Protein AF-A0A916GGG9-F1 (afdb_monomer)

Mean predicted aligned error: 8.47 Å

Structure (mmCIF, N/CA/C/O backbone):
data_AF-A0A916GGG9-F1
#
_entry.id   AF-A0A916GGG9-F1
#
loop_
_atom_site.group_PDB
_atom_site.id
_atom_site.type_symbol
_atom_site.label_atom_id
_atom_site.label_alt_id
_atom_site.label_comp_id
_atom_site.label_asym_id
_atom_site.label_entity_id
_atom_site.label_seq_id
_atom_site.pdbx_PDB_ins_code
_atom_site.Cartn_x
_atom_site.Cartn_y
_atom_site.Cartn_z
_atom_site.occupancy
_atom_site.B_iso_or_equiv
_atom_site.auth_seq_id
_atom_site.auth_comp_id
_atom_site.auth_asym_id
_atom_site.auth_atom_id
_atom_site.pdbx_PDB_model_num
ATOM 1 N N . MET A 1 1 ? 20.762 -22.147 20.562 1.00 43.00 1 MET A N 1
ATOM 2 C CA . MET A 1 1 ? 20.725 -20.679 20.470 1.00 43.00 1 MET A CA 1
ATOM 3 C C . MET A 1 1 ? 19.554 -20.347 19.562 1.00 43.00 1 MET A C 1
ATOM 5 O O . MET A 1 1 ? 19.702 -20.315 18.351 1.00 43.00 1 MET A O 1
ATOM 9 N N . ASP A 1 2 ? 18.391 -20.352 20.214 1.00 45.28 2 ASP A N 1
ATOM 10 C CA . ASP A 1 2 ? 17.082 -19.806 19.832 1.00 45.28 2 ASP A CA 1
ATOM 11 C C . ASP A 1 2 ? 16.421 -20.267 18.521 1.00 45.28 2 ASP A C 1
ATOM 13 O O . ASP A 1 2 ? 16.421 -19.603 17.492 1.00 45.28 2 ASP A O 1
ATOM 17 N N . ASP A 1 3 ? 15.835 -21.464 18.621 1.00 48.28 3 ASP A N 1
ATOM 18 C CA . ASP A 1 3 ? 14.396 -21.712 18.437 1.00 48.28 3 ASP A CA 1
ATOM 19 C C . ASP A 1 3 ? 13.660 -20.846 17.394 1.00 48.28 3 ASP A C 1
ATOM 21 O O . ASP A 1 3 ? 12.963 -19.885 17.716 1.00 48.28 3 ASP A O 1
ATOM 25 N N . PHE A 1 4 ? 13.731 -21.264 16.127 1.00 53.00 4 PHE A N 1
ATOM 26 C CA . PHE A 1 4 ? 12.834 -20.841 15.043 1.00 53.00 4 PHE A CA 1
ATOM 27 C C . PHE A 1 4 ? 11.421 -21.431 15.250 1.00 53.00 4 PHE A C 1
ATOM 29 O O . PHE A 1 4 ? 10.880 -22.156 14.409 1.00 53.00 4 PHE A O 1
ATOM 36 N N . ARG A 1 5 ? 10.806 -21.148 16.403 1.00 60.34 5 ARG A N 1
ATOM 37 C CA . ARG A 1 5 ? 9.388 -21.409 16.645 1.00 60.34 5 ARG A CA 1
ATOM 38 C C . ARG A 1 5 ? 8.589 -20.547 15.673 1.00 60.34 5 ARG A C 1
ATOM 40 O O . ARG A 1 5 ? 8.410 -19.351 15.872 1.00 60.34 5 ARG A O 1
ATOM 47 N N . LEU A 1 6 ? 8.083 -21.167 14.609 1.00 56.62 6 LEU A N 1
ATOM 48 C CA . LEU A 1 6 ? 6.970 -20.619 13.841 1.00 56.62 6 LEU A CA 1
ATOM 49 C C . LEU A 1 6 ? 5.854 -20.304 14.846 1.00 56.62 6 LEU A C 1
ATOM 51 O O . LEU A 1 6 ? 5.305 -21.224 15.449 1.00 56.62 6 LEU A O 1
ATOM 55 N N . HIS A 1 7 ? 5.557 -19.017 15.050 1.00 56.91 7 HIS A N 1
ATOM 56 C CA . HIS A 1 7 ? 4.547 -18.491 15.978 1.00 56.91 7 HIS A CA 1
ATOM 57 C C . HIS A 1 7 ? 3.112 -18.854 15.554 1.00 56.91 7 HIS A C 1
ATOM 59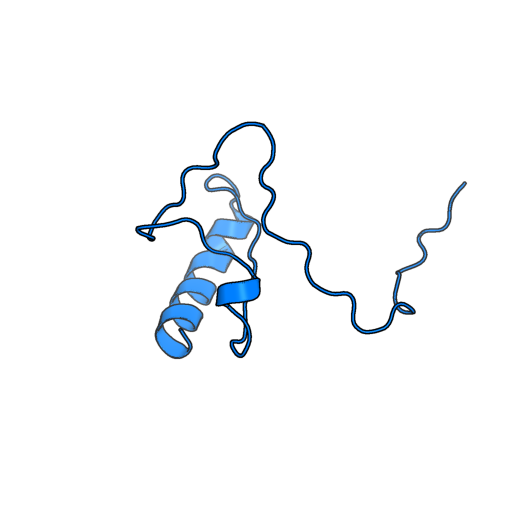 O O . HIS A 1 7 ? 2.247 -17.998 15.396 1.00 56.91 7 HIS A O 1
ATOM 65 N N . ARG A 1 8 ? 2.836 -20.139 15.349 1.00 61.31 8 ARG A N 1
ATOM 66 C CA . ARG A 1 8 ? 1.545 -20.661 14.896 1.00 61.31 8 ARG A CA 1
ATOM 67 C C . ARG A 1 8 ? 0.574 -20.952 16.047 1.00 61.31 8 ARG A C 1
ATOM 69 O O . ARG A 1 8 ? -0.382 -21.694 15.852 1.00 61.31 8 ARG A O 1
ATOM 76 N N . GLU A 1 9 ? 0.823 -20.374 17.222 1.00 61.81 9 GLU A N 1
ATOM 77 C CA . GLU A 1 9 ? 0.028 -20.568 18.448 1.00 61.81 9 GLU A CA 1
ATOM 78 C C . GLU A 1 9 ? -0.601 -19.279 18.999 1.00 61.81 9 GLU A C 1
ATOM 80 O O . GLU A 1 9 ? -1.337 -19.324 19.980 1.00 61.81 9 GLU A O 1
ATOM 85 N N . GLN A 1 10 ? -0.358 -18.119 18.389 1.00 61.56 10 GLN A N 1
ATOM 86 C CA . GLN A 1 10 ? -1.045 -16.895 18.800 1.00 61.56 10 GLN A CA 1
ATOM 87 C C . GLN A 1 10 ? -2.384 -16.831 18.058 1.00 61.56 10 GLN A C 1
ATOM 89 O O . GLN A 1 10 ? -2.425 -17.102 16.861 1.00 61.56 10 GLN A O 1
ATOM 94 N N . GLY A 1 11 ? -3.480 -16.544 18.769 1.00 69.25 11 GLY A N 1
ATOM 95 C CA . GLY A 1 11 ? -4.823 -16.401 18.195 1.00 69.25 11 GLY A CA 1
ATOM 96 C C . GLY A 1 11 ? -4.921 -15.262 17.167 1.00 69.25 11 GLY A C 1
ATOM 97 O O . GLY A 1 11 ? -3.981 -14.950 16.446 1.00 69.25 11 GLY A O 1
ATOM 98 N N . THR A 1 12 ? -6.064 -14.585 17.068 1.00 80.12 12 THR A N 1
ATOM 99 C CA . THR A 1 12 ? -6.166 -13.412 16.183 1.00 80.12 12 THR A CA 1
ATOM 100 C C . THR A 1 12 ? -5.263 -12.281 16.684 1.00 80.12 12 THR A C 1
ATOM 102 O O . THR A 1 12 ? -5.631 -11.564 17.616 1.00 80.12 12 THR A O 1
ATOM 105 N N . VAL A 1 13 ? -4.091 -12.111 16.068 1.00 86.31 13 VAL A N 1
ATOM 106 C CA . VAL A 1 13 ? -3.197 -10.974 16.316 1.00 86.31 13 VAL A CA 1
ATOM 107 C C . VAL A 1 13 ? -3.712 -9.777 15.509 1.00 86.31 13 VAL A C 1
ATOM 109 O O . VAL A 1 13 ? -3.824 -9.879 14.284 1.00 86.31 13 VAL A O 1
ATOM 112 N N . PRO A 1 14 ? -4.075 -8.651 16.151 1.00 88.19 14 PRO A N 1
ATOM 113 C CA . PRO A 1 14 ? -4.496 -7.466 15.419 1.00 88.19 14 PRO A CA 1
ATOM 114 C C . PRO A 1 14 ? -3.322 -6.909 14.610 1.00 88.19 14 PRO A C 1
ATOM 116 O O . PRO A 1 14 ? -2.194 -6.857 15.097 1.00 88.19 14 PRO A O 1
ATOM 119 N N . ALA A 1 15 ? -3.598 -6.460 13.386 1.00 89.75 15 ALA A N 1
ATOM 120 C CA . ALA A 1 15 ? -2.596 -5.769 12.587 1.00 89.75 15 ALA A CA 1
ATOM 121 C C . ALA A 1 15 ? -2.128 -4.492 13.320 1.00 89.75 15 ALA A C 1
ATOM 123 O O . ALA A 1 15 ? -2.975 -3.753 13.840 1.00 89.75 15 ALA A O 1
ATOM 124 N N . PRO A 1 16 ? -0.809 -4.237 13.391 1.00 89.44 16 PRO A N 1
ATOM 125 C CA . PRO A 1 16 ? -0.283 -3.011 13.976 1.00 89.44 16 PRO A CA 1
ATOM 126 C C . PRO A 1 16 ? -0.695 -1.809 13.124 1.00 89.44 16 PRO A C 1
ATOM 128 O O . PRO A 1 16 ? -0.742 -1.911 11.901 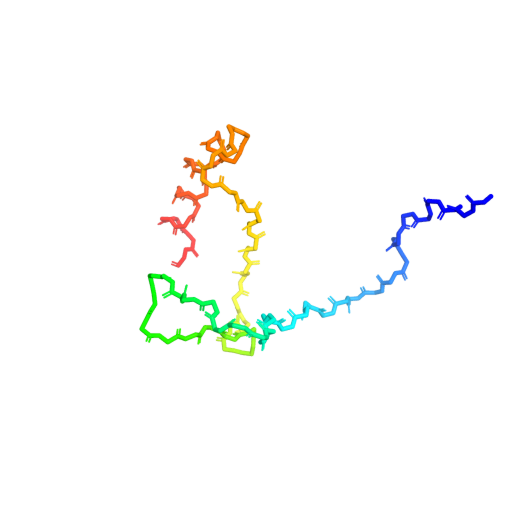1.00 89.44 16 PRO A O 1
ATOM 131 N N . GLU A 1 17 ? -0.988 -0.675 13.763 1.00 89.88 17 GLU A N 1
ATOM 132 C CA . GLU A 1 17 ? -1.309 0.561 13.039 1.00 89.88 17 GLU A CA 1
ATOM 133 C C . GLU A 1 17 ? -0.140 0.991 12.140 1.00 89.88 17 GLU A C 1
ATOM 135 O O . GLU A 1 17 ? 1.023 0.691 12.434 1.00 89.88 17 GLU A O 1
ATOM 140 N N . PHE A 1 18 ? -0.444 1.690 11.043 1.00 86.69 18 PHE A N 1
ATOM 141 C CA . PHE A 1 18 ? 0.590 2.219 10.160 1.00 86.69 18 PHE A CA 1
ATOM 142 C C . PHE A 1 18 ? 1.541 3.120 10.957 1.00 86.69 18 PHE A C 1
ATOM 144 O O . PHE A 1 18 ? 1.112 4.029 11.670 1.00 86.69 18 PH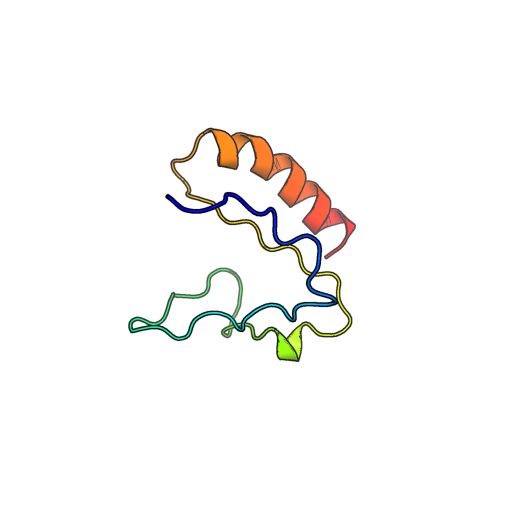E A O 1
ATOM 151 N N . ALA A 1 1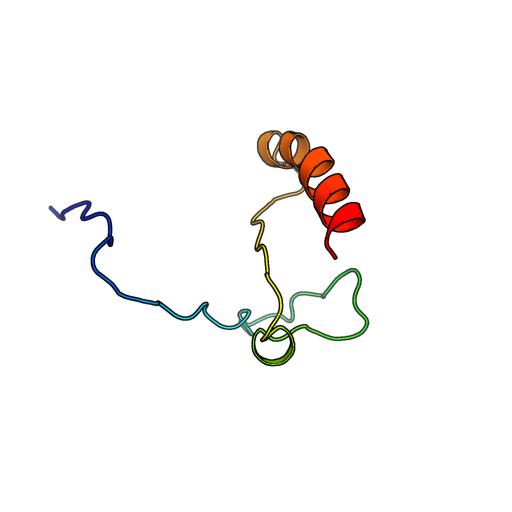9 ? 2.840 2.822 10.878 1.00 71.94 19 ALA A N 1
ATOM 152 C CA . ALA A 1 19 ? 3.843 3.455 11.721 1.00 71.94 19 ALA A CA 1
ATOM 153 C C . ALA A 1 19 ? 3.864 4.976 11.507 1.00 71.94 19 ALA A C 1
ATOM 155 O O . ALA A 1 19 ? 4.106 5.461 10.407 1.00 71.94 19 ALA A O 1
ATOM 156 N N . SER A 1 20 ? 3.686 5.732 12.588 1.00 58.75 20 SER A N 1
ATOM 157 C CA . SER A 1 20 ? 3.834 7.192 12.628 1.00 58.75 20 SER A CA 1
ATOM 158 C C . SER A 1 20 ? 5.280 7.628 12.928 1.00 58.75 20 SER A C 1
ATOM 160 O O . SER A 1 20 ? 5.507 8.653 13.568 1.00 58.75 20 SER A O 1
ATOM 162 N N . GLY A 1 21 ? 6.274 6.808 12.568 1.00 53.72 21 GLY A N 1
ATOM 163 C CA . GLY A 1 21 ? 7.663 6.981 12.999 1.00 53.72 21 GLY A CA 1
ATOM 164 C C . GLY A 1 21 ? 8.405 8.103 12.265 1.00 53.72 21 GLY A C 1
ATOM 165 O O . GLY A 1 21 ? 8.483 8.051 11.051 1.00 53.72 21 GLY A O 1
ATOM 166 N N . GLN A 1 22 ? 8.969 9.049 13.036 1.00 52.09 22 GLN A N 1
ATOM 167 C CA . GLN A 1 22 ? 10.064 10.034 12.814 1.00 52.09 22 GLN A CA 1
ATOM 168 C C . GLN A 1 22 ? 10.165 10.844 11.502 1.00 52.09 22 GLN A C 1
ATOM 170 O O . GLN A 1 22 ? 10.880 11.844 11.463 1.00 52.09 22 GLN A O 1
ATOM 175 N N . THR A 1 23 ? 9.440 10.505 10.449 1.00 54.44 23 THR A N 1
ATOM 176 C CA . THR A 1 23 ? 9.319 11.283 9.216 1.00 54.44 23 THR A CA 1
ATOM 177 C C . THR A 1 23 ? 7.947 10.948 8.637 1.00 54.44 23 THR A C 1
ATOM 179 O O . THR A 1 23 ? 7.638 9.762 8.522 1.00 54.44 23 THR A O 1
ATOM 182 N N . PRO A 1 24 ? 7.078 11.924 8.321 1.00 56.59 24 PRO A N 1
ATOM 183 C CA . PRO A 1 24 ? 5.818 11.617 7.659 1.00 56.59 24 PRO A CA 1
ATOM 184 C C . PRO A 1 24 ? 6.146 10.898 6.351 1.00 56.59 24 PRO A C 1
ATOM 186 O O . PRO A 1 24 ? 6.780 11.478 5.474 1.00 56.59 24 PRO A O 1
ATOM 189 N N . ALA A 1 25 ? 5.785 9.622 6.237 1.00 64.94 25 ALA A N 1
ATOM 190 C CA . ALA A 1 25 ? 5.793 8.976 4.938 1.00 64.94 25 ALA A CA 1
ATOM 191 C C . ALA A 1 25 ? 4.733 9.690 4.097 1.00 64.94 25 ALA A C 1
ATOM 193 O O . ALA A 1 25 ? 3.561 9.730 4.487 1.00 64.94 25 ALA A O 1
ATOM 194 N N . ASP A 1 26 ? 5.150 10.292 2.987 1.00 78.31 26 ASP A N 1
ATOM 195 C CA . ASP A 1 26 ? 4.216 10.909 2.060 1.00 78.31 26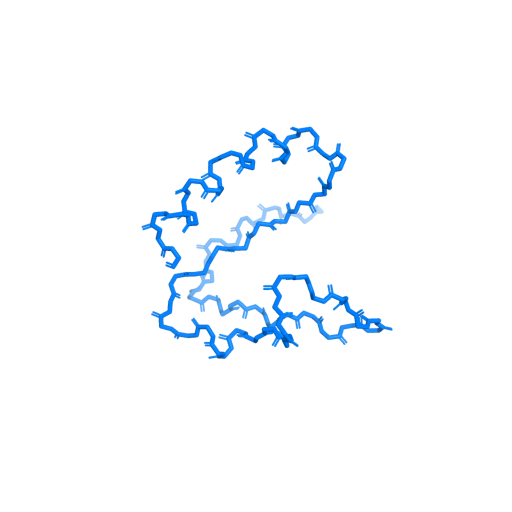 ASP A CA 1
ATOM 196 C C . ASP A 1 26 ? 3.310 9.818 1.495 1.00 78.31 26 ASP A C 1
ATOM 198 O O . ASP A 1 26 ? 3.750 8.857 0.857 1.00 78.31 26 ASP A O 1
ATOM 202 N N . TRP A 1 27 ? 2.020 9.950 1.780 1.00 86.75 27 TRP A N 1
ATOM 203 C CA . TRP A 1 27 ? 1.025 9.034 1.261 1.00 86.75 27 TRP A CA 1
ATOM 204 C C . TRP A 1 27 ? 0.760 9.370 -0.200 1.00 86.75 27 TRP A C 1
ATOM 206 O O . TRP A 1 27 ? 0.365 10.483 -0.539 1.00 86.75 27 TRP A O 1
ATOM 216 N N . LEU A 1 28 ? 0.950 8.384 -1.068 1.00 89.75 28 LEU A N 1
ATOM 217 C CA . LEU A 1 28 ? 0.627 8.494 -2.484 1.00 89.75 28 LEU A CA 1
ATOM 218 C C . LEU A 1 28 ? -0.783 7.950 -2.744 1.00 89.75 28 LEU A C 1
ATOM 220 O O . LEU A 1 28 ? -1.248 7.047 -2.051 1.00 89.75 28 LEU A O 1
ATOM 224 N N . ASN A 1 29 ? -1.450 8.474 -3.776 1.00 91.81 29 ASN A N 1
ATOM 225 C CA . ASN A 1 29 ? -2.781 8.042 -4.235 1.00 91.81 29 ASN A CA 1
ATOM 226 C C . ASN A 1 29 ? -3.930 8.222 -3.220 1.00 91.81 29 ASN A C 1
ATOM 228 O O . ASN A 1 29 ? -4.995 7.631 -3.384 1.00 91.81 29 ASN A O 1
ATOM 232 N N . THR A 1 30 ? -3.743 9.047 -2.189 1.00 89.88 30 THR A N 1
ATOM 233 C CA . THR A 1 30 ? -4.791 9.437 -1.237 1.00 89.88 30 THR A CA 1
ATOM 234 C C . THR A 1 30 ? -4.618 10.898 -0.839 1.00 89.88 30 THR A C 1
ATOM 236 O O . THR A 1 30 ? -3.503 11.405 -0.777 1.00 89.88 30 THR A O 1
ATOM 239 N N . GLU A 1 31 ? -5.723 11.582 -0.550 1.00 88.69 31 GLU A N 1
ATOM 240 C CA . GLU A 1 31 ? -5.704 12.967 -0.062 1.00 88.69 31 GLU A CA 1
ATOM 241 C C . GLU A 1 31 ? -5.212 13.071 1.389 1.00 88.69 31 GLU A C 1
ATOM 243 O O . GLU A 1 31 ? -4.735 14.119 1.817 1.00 88.69 31 GLU A O 1
ATOM 248 N N . ARG A 1 32 ? -5.386 12.002 2.180 1.00 87.44 32 ARG A N 1
ATOM 249 C CA . ARG A 1 32 ? -5.069 11.957 3.615 1.00 87.44 32 ARG A CA 1
ATOM 250 C C . ARG A 1 32 ? -4.463 10.603 4.003 1.00 87.44 32 ARG A C 1
ATOM 252 O O . ARG A 1 32 ? -4.827 9.596 3.390 1.00 87.44 32 ARG A O 1
ATOM 259 N N . PRO A 1 33 ? -3.604 10.548 5.039 1.00 88.56 33 PRO A N 1
ATOM 260 C CA . PRO A 1 33 ? -3.106 9.292 5.596 1.00 88.56 33 PRO A CA 1
ATOM 261 C C . PRO A 1 33 ? -4.229 8.308 5.939 1.00 88.56 33 PRO A C 1
ATOM 263 O O . PRO A 1 33 ? -5.258 8.706 6.493 1.00 88.56 33 PRO A O 1
ATOM 266 N N . LEU A 1 34 ? -4.031 7.024 5.633 1.00 89.50 34 LEU A N 1
ATOM 267 C CA . LEU A 1 34 ? -4.976 5.975 6.018 1.00 89.50 34 LEU A CA 1
ATOM 268 C C . LEU A 1 34 ? -4.707 5.503 7.451 1.00 89.50 34 LEU A C 1
ATOM 270 O O . LEU A 1 34 ? -3.589 5.586 7.951 1.00 89.50 34 LEU A O 1
ATOM 274 N N . SER A 1 35 ? -5.746 4.972 8.097 1.00 90.62 35 SER A N 1
ATOM 275 C CA . SER A 1 35 ? -5.651 4.298 9.398 1.00 90.62 35 SER A CA 1
ATOM 276 C C . SER A 1 35 ? -6.292 2.919 9.311 1.00 90.62 35 SER A C 1
ATOM 278 O O . SER A 1 35 ? -7.306 2.744 8.626 1.00 90.62 35 SER A O 1
ATOM 280 N N . LEU A 1 36 ? -5.780 1.933 10.041 1.00 90.88 36 LEU A N 1
ATOM 281 C CA . LEU A 1 36 ? -6.430 0.623 10.105 1.00 90.88 36 LEU A CA 1
ATOM 282 C C . LEU A 1 36 ? -7.834 0.706 10.709 1.00 90.88 36 LEU A C 1
ATOM 284 O O . LEU A 1 36 ? -8.712 -0.081 10.349 1.00 90.88 36 LEU A O 1
ATOM 288 N N . LYS A 1 37 ? -8.088 1.684 11.588 1.00 91.44 37 LYS A N 1
ATOM 289 C CA . LYS A 1 37 ? -9.431 1.949 12.123 1.00 91.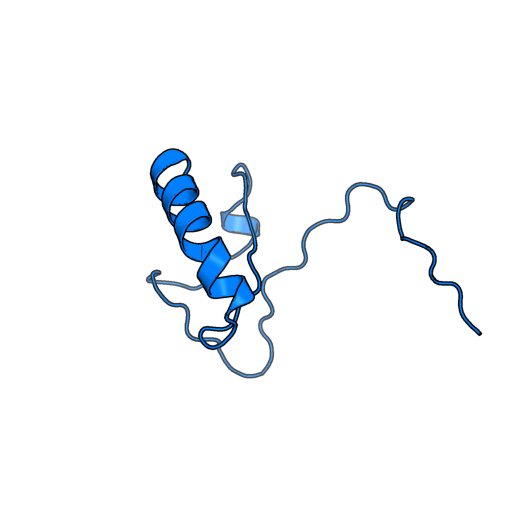44 37 LYS A CA 1
ATOM 290 C C . LYS A 1 37 ? -10.426 2.322 11.021 1.00 91.44 37 LYS A C 1
ATOM 292 O O . LYS A 1 37 ? -11.541 1.805 11.032 1.00 91.44 37 LYS A O 1
ATOM 297 N N . SER A 1 38 ? -10.040 3.178 10.072 1.00 92.12 38 SER A N 1
ATOM 298 C CA . SER A 1 38 ? -10.923 3.600 8.973 1.00 92.12 38 SER A CA 1
ATOM 299 C C . SER A 1 38 ? -11.152 2.512 7.920 1.00 92.12 38 SER A C 1
ATOM 301 O O . SER A 1 38 ? -12.094 2.613 7.142 1.00 92.12 38 SER A O 1
ATOM 303 N N . LEU A 1 39 ? -10.321 1.465 7.904 1.00 93.19 39 LEU A N 1
ATOM 304 C CA . LEU A 1 39 ? -10.422 0.337 6.971 1.00 93.19 39 LEU A CA 1
ATOM 305 C C . LEU A 1 39 ? -11.159 -0.885 7.552 1.00 93.19 39 LEU A C 1
ATOM 307 O O . LEU A 1 39 ? -11.296 -1.908 6.878 1.00 93.19 39 LEU A O 1
ATOM 311 N N . ARG A 1 40 ? -11.658 -0.807 8.794 1.00 93.50 40 ARG A N 1
ATOM 312 C CA . ARG A 1 40 ? -12.422 -1.899 9.420 1.00 93.50 40 ARG A CA 1
ATOM 313 C C . ARG A 1 40 ? -13.652 -2.273 8.582 1.00 93.50 40 ARG A C 1
ATOM 315 O O . ARG A 1 40 ? -14.335 -1.414 8.037 1.00 93.50 40 ARG A O 1
ATOM 322 N N . GLY A 1 41 ? -13.940 -3.573 8.512 1.00 94.00 41 GLY A N 1
ATOM 323 C CA . GLY A 1 41 ? -15.047 -4.123 7.720 1.00 94.00 41 GLY A CA 1
ATOM 324 C C . GLY A 1 41 ? -14.704 -4.392 6.252 1.00 94.00 41 GLY A C 1
ATOM 325 O O . GLY A 1 41 ? -15.528 -4.957 5.540 1.00 94.00 41 GLY A O 1
ATOM 326 N N . ARG A 1 42 ? -13.490 -4.040 5.806 1.00 92.88 42 ARG A N 1
ATOM 327 C CA . ARG A 1 42 ? -12.965 -4.377 4.477 1.00 92.88 42 ARG A CA 1
ATOM 328 C C . ARG A 1 42 ? -11.853 -5.415 4.591 1.00 92.88 42 ARG A C 1
ATOM 330 O O . ARG A 1 42 ? -11.128 -5.451 5.585 1.00 92.88 42 ARG A O 1
ATOM 337 N N . ALA A 1 43 ? -11.707 -6.244 3.561 1.00 93.56 43 ALA A N 1
ATOM 338 C CA . ALA A 1 43 ? -10.496 -7.035 3.388 1.00 93.56 43 ALA A CA 1
ATOM 339 C C . ALA A 1 43 ? -9.360 -6.092 2.967 1.00 93.56 43 ALA A C 1
ATOM 341 O O . ALA A 1 43 ? -9.510 -5.339 2.007 1.00 93.56 43 ALA A O 1
ATOM 342 N N . VAL A 1 44 ? -8.243 -6.114 3.696 1.00 94.25 44 VAL A N 1
ATOM 343 C CA . VAL A 1 44 ? -7.077 -5.260 3.433 1.00 94.25 44 VAL A CA 1
ATOM 344 C C . VAL A 1 44 ? -5.881 -6.146 3.121 1.00 94.25 44 VAL A C 1
ATOM 346 O O . VAL A 1 44 ? -5.546 -7.033 3.904 1.00 94.25 44 VAL A O 1
ATOM 349 N N . LEU A 1 45 ? -5.238 -5.890 1.984 1.00 94.44 45 LEU A N 1
ATOM 350 C CA . LEU A 1 45 ? -3.979 -6.512 1.590 1.00 94.44 45 LEU A CA 1
ATOM 351 C C . LEU A 1 45 ? -2.844 -5.506 1.796 1.00 94.44 45 LEU A C 1
ATOM 353 O O . LEU A 1 45 ? -2.894 -4.409 1.244 1.00 94.44 45 LEU A O 1
ATOM 357 N N . LEU A 1 46 ? -1.828 -5.891 2.567 1.00 93.31 46 LEU A N 1
ATOM 358 C CA . LEU A 1 46 ? -0.583 -5.139 2.697 1.00 93.31 46 LEU A CA 1
ATOM 359 C C . LEU A 1 46 ? 0.498 -5.826 1.856 1.00 93.31 46 LEU A C 1
ATOM 361 O O . LEU A 1 46 ? 0.875 -6.958 2.152 1.00 93.31 46 LEU A O 1
ATOM 365 N N . ASP A 1 47 ? 0.979 -5.139 0.824 1.00 94.19 47 ASP A N 1
ATOM 366 C CA . ASP A 1 47 ? 2.099 -5.577 -0.011 1.00 94.19 47 ASP A CA 1
ATOM 367 C C . ASP A 1 47 ? 3.331 -4.730 0.325 1.00 94.19 47 ASP A C 1
ATOM 369 O O . ASP A 1 47 ? 3.296 -3.505 0.213 1.00 94.19 47 ASP A O 1
ATOM 373 N N . ILE A 1 48 ? 4.403 -5.374 0.789 1.00 93.38 48 ILE A N 1
ATOM 374 C CA . ILE A 1 48 ? 5.672 -4.712 1.109 1.00 93.38 48 ILE A CA 1
ATOM 375 C C . ILE A 1 48 ? 6.571 -4.865 -0.113 1.00 93.38 48 ILE A C 1
ATOM 377 O O . ILE A 1 48 ? 6.993 -5.974 -0.445 1.00 93.38 48 ILE A O 1
ATOM 381 N N . TRP A 1 49 ? 6.860 -3.753 -0.781 1.00 94.75 49 TRP A N 1
ATOM 382 C CA . TRP A 1 49 ? 7.561 -3.746 -2.058 1.00 94.75 49 TRP A CA 1
ATOM 383 C C . TRP A 1 49 ? 8.563 -2.599 -2.158 1.00 94.75 49 TRP A C 1
ATOM 385 O O . TRP A 1 49 ? 8.533 -1.646 -1.383 1.00 94.75 49 TRP A O 1
ATOM 395 N N . ASP A 1 50 ? 9.440 -2.707 -3.151 1.00 94.38 50 ASP A N 1
ATOM 396 C CA . ASP A 1 50 ? 10.340 -1.642 -3.580 1.00 94.38 50 ASP A CA 1
ATOM 397 C C . ASP A 1 50 ? 10.323 -1.558 -5.112 1.00 94.38 50 ASP A C 1
ATOM 399 O O . ASP A 1 50 ? 10.219 -2.584 -5.795 1.00 94.38 50 ASP A O 1
ATOM 403 N N . TYR A 1 51 ? 10.413 -0.347 -5.664 1.00 92.50 51 TYR A N 1
ATOM 404 C CA . TYR A 1 51 ? 10.292 -0.111 -7.105 1.00 92.50 51 TYR A CA 1
ATOM 405 C C . TYR A 1 51 ? 11.434 -0.723 -7.929 1.00 92.50 51 TYR A C 1
ATOM 407 O O . TYR A 1 51 ? 11.257 -0.983 -9.119 1.00 92.50 51 TYR A O 1
ATOM 415 N N . THR A 1 52 ? 12.587 -0.986 -7.312 1.00 96.62 52 THR A N 1
ATOM 416 C CA . THR A 1 52 ? 13.739 -1.639 -7.953 1.00 96.62 52 THR A CA 1
ATOM 417 C C . THR A 1 52 ? 13.706 -3.163 -7.836 1.00 96.62 52 THR A C 1
ATOM 419 O O . THR A 1 52 ? 14.453 -3.861 -8.527 1.00 96.62 52 THR A O 1
ATOM 422 N N . CYS A 1 53 ? 12.831 -3.718 -6.993 1.00 97.06 53 CYS A N 1
ATOM 423 C CA . CYS A 1 53 ? 12.775 -5.152 -6.750 1.00 97.06 53 CYS A CA 1
ATOM 424 C C . CYS A 1 53 ? 12.103 -5.890 -7.917 1.00 97.06 53 CYS A C 1
ATOM 426 O O . CYS A 1 53 ? 10.882 -5.858 -8.089 1.00 97.06 53 CYS A O 1
ATOM 428 N N . VAL A 1 54 ? 12.893 -6.645 -8.689 1.00 96.88 54 VAL A N 1
ATOM 429 C CA . VAL A 1 54 ? 12.386 -7.432 -9.829 1.00 96.88 54 VAL A CA 1
ATOM 430 C C . VAL A 1 54 ? 11.306 -8.443 -9.423 1.00 96.88 54 VAL A C 1
ATOM 432 O O . VAL A 1 54 ? 10.391 -8.717 -10.200 1.00 96.88 54 VAL A O 1
ATOM 435 N N . ASN A 1 55 ? 11.365 -8.976 -8.200 1.00 96.81 55 ASN A N 1
ATOM 436 C CA . ASN A 1 55 ? 10.349 -9.898 -7.698 1.00 96.81 55 ASN A CA 1
ATOM 437 C C . ASN A 1 55 ? 9.018 -9.176 -7.445 1.00 96.81 55 ASN A C 1
ATOM 439 O O . ASN A 1 55 ? 7.973 -9.698 -7.824 1.00 96.81 55 ASN A O 1
ATOM 443 N N . CYS A 1 56 ? 9.048 -7.962 -6.891 1.00 97.25 56 CYS A N 1
ATOM 444 C CA . CYS A 1 56 ? 7.849 -7.148 -6.687 1.00 97.25 56 CYS A CA 1
ATOM 445 C C . CYS A 1 56 ? 7.227 -6.726 -8.024 1.00 97.25 56 CYS A C 1
ATOM 447 O O . CYS A 1 56 ? 6.020 -6.864 -8.221 1.00 97.25 56 CYS A O 1
ATOM 449 N N . LEU A 1 57 ? 8.056 -6.308 -8.989 1.00 96.50 57 LEU A N 1
ATOM 450 C CA . LEU A 1 57 ? 7.591 -5.931 -10.328 1.00 96.50 57 LEU A CA 1
ATOM 451 C C . LEU A 1 57 ? 6.865 -7.079 -11.046 1.00 96.50 57 LEU A C 1
ATOM 453 O O . LEU A 1 57 ? 5.907 -6.837 -11.778 1.00 96.50 57 LEU A O 1
ATOM 457 N N . ARG A 1 58 ? 7.273 -8.334 -10.815 1.00 97.88 58 ARG A N 1
ATOM 458 C CA . ARG A 1 58 ? 6.584 -9.519 -11.358 1.00 97.88 58 ARG A CA 1
ATOM 459 C C . ARG A 1 58 ? 5.213 -9.763 -10.717 1.00 97.88 58 ARG A C 1
ATOM 461 O O . ARG A 1 58 ? 4.334 -10.303 -11.388 1.00 97.88 58 ARG A O 1
ATOM 468 N N . SER A 1 59 ? 5.014 -9.358 -9.463 1.00 97.50 59 SER A N 1
ATOM 469 C CA . SER A 1 59 ? 3.736 -9.487 -8.743 1.00 97.50 59 SER A CA 1
ATOM 470 C C . SER A 1 59 ? 2.754 -8.351 -9.053 1.00 97.50 59 SER A C 1
ATOM 472 O O . SER A 1 59 ? 1.540 -8.570 -9.056 1.00 97.50 59 SER A O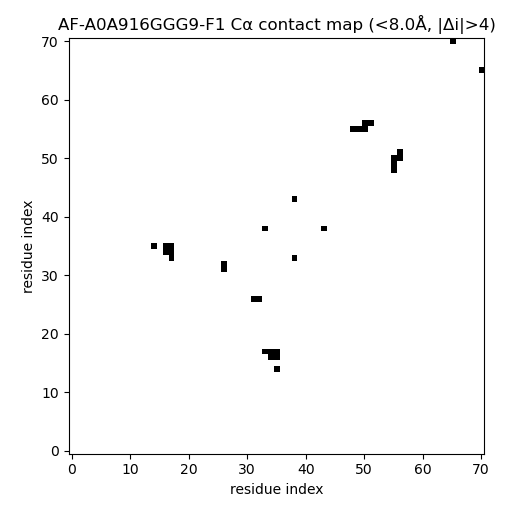 1
ATOM 474 N N . LEU A 1 60 ? 3.255 -7.156 -9.382 1.00 96.88 60 LEU A N 1
ATOM 475 C CA . LEU A 1 60 ? 2.447 -5.948 -9.590 1.00 96.88 60 LEU A CA 1
ATOM 476 C C . LEU A 1 60 ? 1.273 -6.106 -10.586 1.00 96.88 60 LEU A C 1
ATOM 478 O O . LEU A 1 60 ? 0.177 -5.629 -10.276 1.00 96.88 60 LEU A O 1
ATOM 482 N N . PRO A 1 61 ? 1.405 -6.799 -11.741 1.00 97.50 61 PRO A N 1
ATOM 483 C CA . PRO A 1 61 ? 0.280 -6.987 -12.660 1.00 97.50 61 PRO A CA 1
ATOM 484 C C . PRO A 1 61 ? -0.904 -7.741 -12.039 1.00 97.50 61 PRO A C 1
ATOM 486 O O . PRO A 1 61 ? -2.053 -7.479 -12.392 1.00 97.50 61 PRO A O 1
ATOM 489 N N . TYR A 1 62 ? -0.645 -8.665 -11.110 1.00 97.50 62 TYR A N 1
ATOM 490 C CA . TYR A 1 62 ? -1.694 -9.412 -10.416 1.00 97.50 62 TYR A CA 1
ATOM 491 C C . TYR A 1 62 ? -2.389 -8.545 -9.370 1.00 97.50 62 TYR A C 1
ATOM 493 O O . TYR A 1 62 ? -3.618 -8.524 -9.322 1.00 97.50 62 TYR A O 1
ATOM 501 N N . LEU A 1 63 ? -1.616 -7.772 -8.602 1.00 96.88 63 LEU A N 1
ATOM 502 C CA . LEU A 1 63 ? -2.149 -6.833 -7.613 1.00 96.88 63 LEU A CA 1
ATOM 503 C C . LEU A 1 63 ? -3.054 -5.788 -8.266 1.00 96.88 63 LEU A C 1
ATOM 505 O O . LEU A 1 63 ? -4.152 -5.534 -7.775 1.00 96.88 63 LEU A O 1
ATOM 509 N N . ARG A 1 64 ? -2.651 -5.252 -9.426 1.00 96.25 6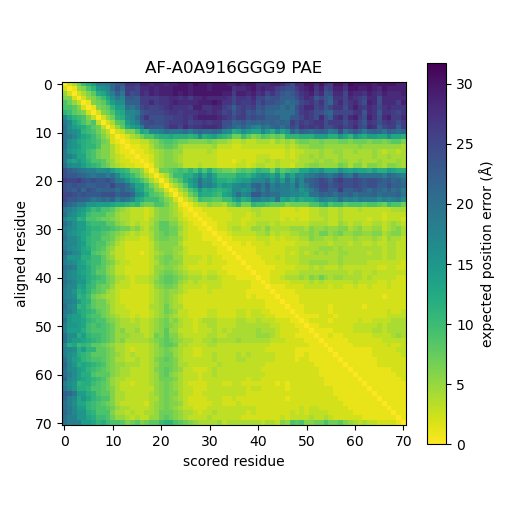4 ARG A N 1
ATOM 510 C CA . ARG A 1 64 ? -3.479 -4.318 -10.198 1.00 96.25 64 ARG A CA 1
ATOM 511 C C . ARG A 1 64 ? -4.817 -4.939 -10.604 1.00 96.25 64 ARG A C 1
ATOM 513 O O . ARG A 1 64 ? -5.857 -4.325 -10.394 1.00 96.25 64 ARG A O 1
ATOM 520 N N . ARG A 1 65 ? -4.803 -6.172 -11.119 1.00 97.94 65 ARG A N 1
ATOM 521 C CA . ARG A 1 65 ? -6.033 -6.896 -11.492 1.00 97.94 65 ARG A CA 1
ATOM 522 C C . ARG A 1 65 ? -6.931 -7.186 -10.291 1.00 97.94 65 ARG A C 1
ATOM 524 O O . ARG A 1 65 ? -8.150 -7.169 -10.425 1.00 97.94 65 ARG A O 1
ATOM 531 N N . TRP A 1 66 ? -6.356 -7.487 -9.128 1.00 97.56 66 TRP A N 1
ATOM 532 C CA . TRP A 1 66 ? -7.133 -7.686 -7.904 1.00 97.56 66 TRP A CA 1
ATOM 533 C C . TRP A 1 66 ? -7.756 -6.387 -7.414 1.00 97.56 66 TRP A C 1
ATOM 535 O O . TRP A 1 66 ? -8.935 -6.389 -7.081 1.00 97.56 66 TRP A O 1
ATOM 545 N N . HIS A 1 67 ? -7.007 -5.285 -7.436 1.00 95.75 67 HIS A N 1
ATOM 546 C CA . HIS A 1 67 ? -7.535 -3.968 -7.100 1.00 95.75 67 HIS A CA 1
ATOM 547 C C . HIS A 1 67 ? -8.693 -3.583 -8.033 1.00 95.75 67 HIS A C 1
ATOM 549 O O . HIS A 1 67 ? -9.765 -3.238 -7.561 1.00 95.75 67 HIS A O 1
ATOM 555 N N . GLU A 1 68 ? -8.534 -3.747 -9.350 1.00 96.94 68 GLU A N 1
ATOM 556 C CA . GLU A 1 68 ? -9.603 -3.484 -10.330 1.00 96.94 68 GLU A CA 1
ATOM 557 C C . GLU A 1 68 ? -10.867 -4.334 -10.099 1.00 96.94 68 GLU A C 1
ATOM 559 O O . GLU A 1 68 ? -11.965 -3.909 -10.449 1.00 96.94 68 GLU A O 1
ATOM 564 N N . ARG A 1 69 ? -10.732 -5.533 -9.520 1.00 96.94 69 ARG A N 1
ATOM 565 C CA . ARG A 1 69 ? -11.849 -6.465 -9.315 1.00 96.94 69 ARG A CA 1
ATOM 566 C C . ARG A 1 69 ? -12.517 -6.359 -7.941 1.00 96.94 69 ARG A C 1
ATOM 568 O O .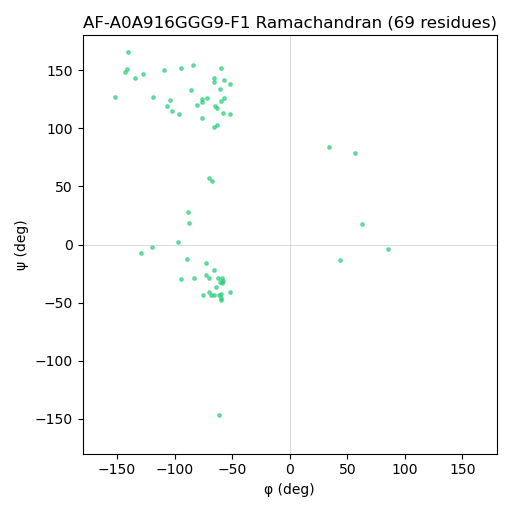 ARG A 1 69 ? -13.692 -6.707 -7.839 1.00 96.94 69 ARG A O 1
ATOM 575 N N . TYR A 1 70 ? -11.779 -5.975 -6.901 1.00 95.19 70 TYR A N 1
ATOM 576 C CA . TYR A 1 70 ? -12.213 -6.128 -5.505 1.00 95.19 70 TYR A CA 1
ATOM 577 C C . TYR A 1 70 ? -12.115 -4.860 -4.643 1.00 95.19 70 TYR A C 1
ATOM 579 O O . TYR A 1 70 ? -12.544 -4.922 -3.489 1.00 95.19 70 TYR A O 1
ATOM 587 N N . ALA A 1 71 ? -11.530 -3.764 -5.141 1.00 86.38 71 ALA A N 1
ATOM 588 C CA . ALA A 1 71 ? -11.376 -2.520 -4.375 1.00 86.38 71 ALA A CA 1
ATOM 589 C C . ALA A 1 71 ? -12.668 -1.690 -4.287 1.00 86.38 71 ALA A C 1
ATOM 591 O O . ALA A 1 71 ? -13.469 -1.723 -5.248 1.00 86.38 71 ALA A O 1
#

Solvent-accessible surface area (backbone atoms only — not comparable to full-atom values): 5226 Å² total; per-residue (Å²): 139,79,82,86,70,75,79,83,79,67,74,94,74,78,80,77,67,75,81,87,62,99,58,88,76,82,64,76,102,50,98,62,84,84,50,63,78,80,47,64,97,55,94,82,85,88,84,91,75,52,96,84,37,68,70,44,62,69,46,46,68,56,53,52,54,48,45,78,73,71,110

Foldseek 3Di:
DDDPPPPPPDDDDDDDWDDPPDDPDDDPPDPDDDTVVVCPPADDDDDDDDPPDPVVVVCVVVVVVCVVVGD

Secondary structure (DSSP, 8-state):
-------TT--SPPPPPPP--SS-PPPSSSSS---TTTTTTS--------TT-HHHHHHHHHHHHHHHHH-

Sequence (71 aa):
MDDFRLHREQGTVPAPEFASGQTPADWLNTERPLSLKSLRGRAVLLDIWDYTCVNCLRSLPYLRRWHERYA

Radius of gyration: 15.95 Å; Cα contacts (8 Å, |Δi|>4): 16; chains: 1; bounding box: 36×35×33 Å

pLDDT: mean 83.7, std 16.33, range [43.0, 97.94]